Protein AF-A0A966X165-F1 (afdb_monomer_lite)

pLDDT: mean 71.76, std 15.56, range [48.09, 94.12]

Foldseek 3Di:
DDDPVVVVPPPPPPDPPPPPPPPDPPDDAPCCVVAVAWDWPDKDWDDDPNRTAWIKTKTANDPVNPVHIDIDTGGPDDPPVVVVPD

Secondary structure (DSSP, 8-state):
---GGGGSTTSSS-------------S--GGGGT-TTPEEEEEEEEEETTEEEEEEEEEESSTTSTT-EEEEEEESS---GGGS--

Structure (mmCIF, N/CA/C/O backbone):
data_AF-A0A966X165-F1
#
_entry.id   AF-A0A966X165-F1
#
loop_
_atom_site.group_PDB
_atom_site.id
_atom_site.type_symbol
_atom_site.label_atom_id
_atom_site.label_alt_id
_atom_site.label_comp_id
_atom_site.label_asym_id
_atom_site.label_entity_id
_atom_site.label_seq_id
_atom_site.pdbx_PDB_ins_code
_atom_site.Cartn_x
_atom_site.Cartn_y
_atom_site.Cartn_z
_atom_site.occupancy
_atom_site.B_iso_or_equiv
_atom_site.auth_seq_id
_atom_site.auth_comp_id
_atom_site.auth_asym_id
_atom_site.auth_atom_id
_atom_site.pdbx_PDB_model_num
ATOM 1 N N . MET A 1 1 ? 18.170 -47.873 -29.473 1.00 48.31 1 MET A N 1
ATOM 2 C CA . MET A 1 1 ? 17.377 -46.687 -29.863 1.00 48.31 1 MET A CA 1
ATOM 3 C C . MET A 1 1 ? 16.673 -46.174 -28.613 1.00 48.31 1 MET A C 1
ATOM 5 O O . MET A 1 1 ? 15.764 -46.838 -28.138 1.00 48.31 1 MET A O 1
ATOM 9 N N . ARG A 1 2 ? 17.193 -45.116 -27.974 1.00 53.09 2 ARG A N 1
ATOM 10 C CA . ARG A 1 2 ? 16.696 -44.615 -26.675 1.00 53.09 2 ARG A CA 1
ATOM 11 C C . ARG A 1 2 ? 15.729 -43.442 -26.918 1.00 53.09 2 ARG A C 1
ATOM 13 O O . ARG A 1 2 ? 16.030 -42.621 -27.781 1.00 53.09 2 ARG A O 1
ATOM 20 N N . PRO A 1 3 ? 14.582 -43.378 -26.220 1.00 52.16 3 PRO A N 1
ATOM 21 C CA . PRO A 1 3 ? 13.503 -42.448 -26.539 1.00 52.16 3 PRO A CA 1
ATOM 22 C C . PRO A 1 3 ? 13.870 -41.006 -26.168 1.00 52.16 3 PRO A C 1
ATOM 24 O O . PRO A 1 3 ? 14.107 -40.680 -25.009 1.00 52.16 3 PRO A O 1
ATOM 27 N N . ILE A 1 4 ? 13.857 -40.138 -27.180 1.00 58.38 4 ILE A N 1
ATOM 28 C CA . ILE A 1 4 ? 14.150 -38.690 -27.137 1.00 58.38 4 ILE A CA 1
ATOM 29 C C . ILE A 1 4 ? 13.085 -37.898 -26.335 1.00 58.38 4 ILE A C 1
ATOM 31 O O . ILE A 1 4 ? 13.228 -36.709 -26.076 1.00 58.38 4 ILE A O 1
ATOM 35 N N . TRP A 1 5 ? 12.029 -38.566 -25.866 1.00 53.22 5 TRP A N 1
ATOM 36 C CA . TRP A 1 5 ? 10.902 -37.953 -25.158 1.00 53.22 5 TRP A CA 1
ATOM 37 C C . TRP A 1 5 ? 11.192 -37.537 -23.706 1.00 53.22 5 TRP A C 1
ATOM 39 O O . TRP A 1 5 ? 10.407 -36.787 -23.133 1.00 53.22 5 TRP A O 1
ATOM 49 N N . LEU A 1 6 ? 12.314 -37.957 -23.103 1.00 53.69 6 LEU A N 1
ATOM 50 C CA . LEU A 1 6 ? 12.621 -37.604 -21.707 1.00 53.69 6 LEU A CA 1
ATOM 51 C C . LEU A 1 6 ? 13.173 -36.174 -21.531 1.00 53.69 6 LEU A C 1
ATOM 53 O O . LEU A 1 6 ? 13.201 -35.667 -20.413 1.00 53.69 6 LEU A O 1
ATOM 57 N N . SER A 1 7 ? 13.598 -35.507 -22.610 1.00 53.62 7 SER A N 1
ATOM 58 C CA . SER A 1 7 ? 14.209 -34.169 -22.536 1.00 53.62 7 SER A CA 1
ATOM 59 C C . SER A 1 7 ? 13.205 -33.014 -22.585 1.00 53.62 7 SER A C 1
ATOM 61 O O . SER A 1 7 ? 13.564 -31.897 -22.226 1.00 53.62 7 SER A O 1
ATOM 63 N N . LEU A 1 8 ? 11.949 -33.254 -22.983 1.00 53.03 8 LEU A N 1
ATOM 64 C CA . LEU A 1 8 ? 10.946 -32.185 -23.097 1.00 53.03 8 LEU A CA 1
ATOM 65 C C . LEU A 1 8 ? 10.250 -31.865 -21.760 1.00 53.03 8 LEU A C 1
ATOM 67 O O . LEU A 1 8 ? 9.671 -30.795 -21.604 1.00 53.03 8 LEU A O 1
ATOM 71 N N . LEU A 1 9 ? 10.332 -32.764 -20.774 1.00 54.88 9 LEU A N 1
ATOM 72 C CA . LEU A 1 9 ? 9.610 -32.628 -19.503 1.00 54.88 9 LEU A CA 1
ATOM 73 C C . LEU A 1 9 ? 10.372 -31.831 -18.426 1.00 54.88 9 LEU A C 1
ATOM 75 O O . LEU A 1 9 ? 9.799 -31.504 -17.392 1.00 54.88 9 LEU A O 1
ATOM 79 N N . LEU A 1 10 ? 11.645 -31.486 -18.657 1.00 53.12 10 LEU A N 1
ATOM 80 C CA . LEU A 1 10 ? 12.503 -30.855 -17.644 1.00 53.12 10 LEU A CA 1
ATOM 81 C C . LEU A 1 10 ? 12.521 -29.315 -17.680 1.00 53.12 10 LEU A C 1
ATOM 83 O O . LEU A 1 10 ? 13.238 -28.698 -16.899 1.00 53.12 10 LEU A O 1
ATOM 87 N N . CYS A 1 11 ? 11.757 -28.678 -18.573 1.00 48.09 11 CYS A N 1
ATOM 88 C CA . CYS A 1 11 ? 11.823 -27.223 -18.757 1.00 48.09 11 CYS A CA 1
ATOM 89 C C . CYS A 1 11 ? 10.792 -26.431 -17.924 1.00 48.09 11 CYS A C 1
ATOM 91 O O . CYS A 1 11 ? 10.817 -25.204 -17.937 1.00 48.09 11 CYS A O 1
ATOM 93 N N . LEU A 1 12 ? 9.898 -27.100 -17.181 1.00 53.41 12 LEU A N 1
ATOM 94 C CA . LEU A 1 12 ? 8.794 -26.437 -16.465 1.00 53.41 12 LEU A CA 1
ATOM 95 C C . LEU A 1 12 ? 9.084 -26.068 -14.993 1.00 53.41 12 LEU A C 1
ATOM 97 O O . LEU A 1 12 ? 8.208 -25.534 -14.323 1.00 53.41 12 LEU A O 1
ATOM 101 N N . VAL A 1 13 ? 10.287 -26.337 -14.470 1.00 57.91 13 VAL A N 1
ATOM 102 C CA . VAL A 1 13 ? 10.620 -26.157 -13.032 1.00 57.91 13 VAL A CA 1
ATOM 103 C C . VAL A 1 13 ? 11.409 -24.859 -12.759 1.00 57.91 13 VAL A C 1
ATOM 105 O O . VAL A 1 13 ? 11.813 -24.584 -11.637 1.00 57.91 13 VAL A O 1
ATOM 108 N N . GLY A 1 14 ? 11.625 -24.024 -13.778 1.00 49.47 14 GLY A N 1
ATOM 109 C CA . GLY A 1 14 ? 12.470 -22.826 -13.686 1.00 49.47 14 GLY A CA 1
ATOM 110 C C . GLY A 1 14 ? 11.748 -21.499 -13.442 1.00 49.47 14 GLY A C 1
ATOM 111 O O . GLY A 1 14 ? 12.363 -20.458 -13.660 1.00 49.47 14 GLY A O 1
ATOM 112 N N . LEU A 1 15 ? 10.465 -21.480 -13.059 1.00 60.56 15 LEU A N 1
ATOM 113 C CA . LEU A 1 15 ? 9.804 -20.210 -12.743 1.00 60.56 15 LEU A CA 1
ATOM 114 C C . LEU A 1 15 ? 10.324 -19.702 -11.390 1.00 60.56 15 LEU A C 1
ATOM 116 O O . LEU A 1 15 ? 10.145 -20.397 -10.386 1.00 60.56 15 LEU A O 1
ATOM 120 N N . PRO A 1 16 ? 10.958 -18.515 -11.325 1.00 55.50 16 PRO A N 1
ATOM 121 C CA . PRO A 1 16 ? 11.316 -17.932 -10.049 1.00 55.50 16 PRO A CA 1
ATOM 122 C C . PRO A 1 16 ? 10.009 -17.672 -9.306 1.00 55.50 16 PRO A C 1
ATOM 124 O O . PRO A 1 16 ? 9.166 -16.897 -9.761 1.00 55.50 16 PRO A O 1
ATOM 127 N N . ILE A 1 17 ? 9.826 -18.349 -8.174 1.00 64.31 17 ILE A N 1
ATOM 128 C CA . ILE A 1 17 ? 8.832 -17.967 -7.179 1.00 64.31 17 ILE A CA 1
ATOM 129 C C . ILE A 1 17 ? 9.215 -16.535 -6.822 1.00 64.31 17 ILE A C 1
ATOM 131 O O . ILE A 1 17 ? 10.245 -16.323 -6.184 1.00 64.31 17 ILE A O 1
ATOM 135 N N . GLY A 1 18 ? 8.485 -15.559 -7.369 1.00 57.84 18 GLY A N 1
ATOM 136 C CA . GLY A 1 18 ? 8.795 -14.152 -7.182 1.00 57.84 18 GLY A CA 1
ATOM 137 C C . GLY A 1 18 ? 8.940 -13.906 -5.692 1.00 57.84 18 GLY A C 1
ATOM 138 O O . GLY A 1 18 ? 7.998 -14.139 -4.940 1.00 57.84 18 GLY A O 1
ATOM 139 N N . SER A 1 19 ? 10.138 -13.526 -5.255 1.00 50.94 19 SER A N 1
ATOM 140 C CA . SER A 1 19 ? 10.385 -13.171 -3.867 1.00 50.94 19 SER A CA 1
ATOM 141 C C . SER A 1 19 ? 9.491 -11.986 -3.545 1.00 50.94 19 SER A C 1
ATOM 143 O O . SER A 1 19 ? 9.695 -10.894 -4.075 1.00 50.94 19 SER A O 1
ATOM 145 N N . TRP A 1 20 ? 8.475 -12.206 -2.714 1.00 49.34 20 TRP A N 1
ATOM 146 C CA . TRP A 1 20 ? 7.623 -11.135 -2.221 1.00 49.34 20 TRP A CA 1
ATOM 147 C C . TRP A 1 20 ? 8.516 -10.221 -1.389 1.00 49.34 20 TRP A C 1
ATOM 149 O O . TRP A 1 20 ? 8.878 -10.539 -0.257 1.00 49.34 20 TRP A O 1
ATOM 159 N N . ALA A 1 21 ? 8.953 -9.117 -1.991 1.00 49.81 21 ALA A N 1
ATOM 160 C CA . ALA A 1 21 ? 9.697 -8.092 -1.288 1.00 49.81 21 ALA A CA 1
ATOM 161 C C . ALA A 1 21 ? 8.765 -7.520 -0.218 1.00 49.81 21 ALA A C 1
ATOM 163 O O . ALA A 1 21 ? 7.801 -6.818 -0.531 1.00 49.81 21 ALA A O 1
ATOM 164 N N . ASN A 1 22 ? 9.020 -7.892 1.034 1.00 56.91 22 ASN A N 1
ATOM 165 C CA . ASN A 1 22 ? 8.354 -7.334 2.196 1.00 56.91 22 ASN A CA 1
ATOM 166 C C . ASN A 1 22 ? 8.780 -5.863 2.268 1.00 56.91 22 ASN A C 1
ATOM 168 O O . ASN A 1 22 ? 9.951 -5.570 2.521 1.00 56.91 22 ASN A O 1
ATOM 172 N N . SER A 1 23 ? 7.879 -4.944 1.925 1.00 55.03 23 SER A N 1
ATOM 173 C CA . SER A 1 23 ? 8.213 -3.522 1.875 1.00 55.03 23 SER A CA 1
ATOM 174 C C . SER A 1 23 ? 8.623 -3.043 3.266 1.00 55.03 23 SER A C 1
ATOM 176 O O . SER A 1 23 ? 7.939 -3.358 4.245 1.00 55.03 23 SER A O 1
ATOM 178 N N . PRO A 1 24 ? 9.735 -2.299 3.399 1.00 50.81 24 PRO A N 1
ATOM 179 C CA . PRO A 1 24 ? 10.214 -1.886 4.702 1.00 50.81 24 PRO A CA 1
ATOM 180 C C . PRO A 1 24 ? 9.230 -0.876 5.295 1.00 50.81 24 PRO A C 1
ATOM 182 O O . PRO A 1 24 ? 9.140 0.270 4.854 1.00 50.81 24 PRO A O 1
ATOM 185 N N . ALA A 1 25 ? 8.502 -1.294 6.329 1.00 56.47 25 ALA A N 1
ATOM 186 C CA . ALA A 1 25 ? 7.778 -0.395 7.219 1.00 56.47 25 ALA A CA 1
ATOM 187 C C . ALA A 1 25 ? 8.782 0.272 8.177 1.00 56.47 25 ALA A C 1
ATOM 189 O O . ALA A 1 25 ? 8.807 -0.010 9.371 1.00 56.47 25 ALA A O 1
ATOM 190 N N . ALA A 1 26 ? 9.669 1.116 7.650 1.00 51.69 26 ALA A N 1
ATOM 191 C CA . ALA A 1 26 ? 10.689 1.808 8.438 1.00 51.69 26 ALA A CA 1
ATOM 192 C C . ALA A 1 26 ? 10.412 3.320 8.464 1.00 51.69 26 ALA A C 1
ATOM 194 O O . ALA A 1 26 ? 11.154 4.122 7.907 1.00 51.69 26 ALA A O 1
ATOM 195 N N . GLY A 1 27 ? 9.297 3.705 9.088 1.00 61.72 27 GLY A N 1
ATOM 196 C CA . GLY A 1 27 ? 8.919 5.099 9.325 1.00 61.72 27 GLY A CA 1
ATOM 197 C C . GLY A 1 27 ? 7.473 5.217 9.803 1.00 61.72 27 GLY A C 1
ATOM 198 O O . GLY A 1 27 ? 6.631 4.399 9.434 1.00 61.72 27 GLY A O 1
ATOM 199 N N . LYS A 1 28 ? 7.159 6.222 10.634 1.00 66.06 28 LYS A N 1
ATOM 200 C CA . LYS A 1 28 ? 5.756 6.546 10.943 1.00 66.06 28 LYS A CA 1
ATOM 201 C C . LYS A 1 28 ? 5.066 6.916 9.630 1.00 66.06 28 LYS A C 1
ATOM 203 O O . LYS A 1 28 ? 5.526 7.832 8.951 1.00 66.06 28 LYS A O 1
ATOM 208 N N . SER A 1 29 ? 3.996 6.198 9.282 1.00 70.69 29 SER A N 1
ATOM 209 C CA . SER A 1 29 ? 3.228 6.469 8.064 1.00 70.69 29 SER A CA 1
ATOM 210 C C . SER A 1 29 ? 2.831 7.953 8.012 1.00 70.69 29 SER A C 1
ATOM 212 O O . SER A 1 29 ? 2.361 8.488 9.024 1.00 70.69 29 SER A O 1
ATOM 214 N N . PRO A 1 30 ? 2.976 8.642 6.865 1.00 76.25 30 PRO A N 1
ATOM 215 C CA . PRO A 1 30 ? 2.514 10.022 6.705 1.00 76.25 30 PRO A CA 1
ATOM 216 C C . PRO A 1 30 ? 1.031 10.212 7.052 1.00 76.25 30 PRO A C 1
ATOM 218 O O . PRO A 1 30 ? 0.612 11.328 7.360 1.00 76.25 30 PRO A O 1
ATOM 221 N N . VAL A 1 31 ? 0.254 9.123 7.045 1.00 76.75 31 VAL A N 1
ATOM 222 C CA . VAL A 1 31 ? -1.156 9.080 7.441 1.00 76.75 31 VAL A CA 1
ATOM 223 C C . VAL A 1 31 ? -1.388 9.628 8.847 1.00 76.75 31 VAL A C 1
ATOM 225 O O . VAL A 1 31 ? -2.388 10.309 9.051 1.00 76.75 31 VAL A O 1
ATOM 228 N N . TYR A 1 32 ? -0.456 9.437 9.787 1.00 73.69 32 TYR A N 1
ATOM 229 C CA . TYR A 1 32 ? -0.612 9.933 11.163 1.00 73.69 32 TYR A CA 1
ATOM 230 C C . TYR A 1 32 ? -0.676 11.467 11.273 1.00 73.69 32 TYR A C 1
ATOM 232 O O . TYR A 1 32 ? -1.037 11.989 12.322 1.00 73.69 32 TYR A O 1
ATOM 240 N N . ARG A 1 33 ? -0.336 12.213 10.208 1.00 75.94 33 ARG A N 1
ATOM 241 C CA . ARG A 1 33 ? -0.550 13.670 10.157 1.00 75.94 33 ARG A CA 1
ATOM 242 C C . ARG A 1 33 ? -2.021 14.037 9.912 1.00 75.94 33 ARG A C 1
ATOM 244 O O . ARG A 1 33 ? -2.429 15.137 10.262 1.00 75.94 33 ARG A O 1
ATOM 251 N N . TYR A 1 34 ? -2.786 13.146 9.285 1.00 74.69 34 TYR A N 1
ATOM 252 C CA . TYR A 1 34 ? -4.159 13.402 8.838 1.00 74.69 34 TYR A CA 1
ATOM 253 C C . TYR A 1 34 ? -5.197 12.586 9.615 1.00 74.69 34 TYR A C 1
ATOM 255 O O . TYR A 1 34 ? -6.332 13.026 9.758 1.00 74.69 34 TYR A O 1
ATOM 263 N N . LEU A 1 35 ? -4.807 11.423 10.139 1.00 78.06 35 LEU A N 1
ATOM 264 C CA . LEU A 1 35 ? -5.577 10.643 11.101 1.00 78.06 35 LEU A CA 1
ATOM 265 C C . LEU A 1 35 ? -4.756 10.498 12.382 1.00 78.06 35 LEU A C 1
ATOM 267 O O . LEU A 1 35 ? -3.765 9.769 12.393 1.00 78.06 35 LEU A O 1
ATOM 271 N N . GLU A 1 36 ? -5.193 11.141 13.466 1.00 71.44 36 GLU A N 1
ATOM 272 C CA . GLU A 1 36 ? -4.539 11.027 14.781 1.00 71.44 36 GLU A CA 1
ATOM 273 C C . GLU A 1 36 ? -4.473 9.564 15.261 1.00 71.44 36 GLU A C 1
ATOM 275 O O . GLU A 1 36 ? -3.456 9.129 15.802 1.00 71.44 36 GLU A O 1
ATOM 280 N N . THR A 1 37 ? -5.523 8.783 14.977 1.00 72.88 37 THR A N 1
ATOM 281 C CA . THR A 1 37 ? -5.681 7.390 15.430 1.00 72.88 37 THR A CA 1
ATOM 282 C C . THR A 1 37 ? -6.164 6.480 14.292 1.00 72.88 37 THR A C 1
ATOM 284 O O . THR A 1 37 ? -7.216 5.851 14.357 1.00 72.88 37 THR A O 1
ATOM 287 N N . GLY A 1 38 ? -5.404 6.422 13.196 1.00 81.12 38 GLY A N 1
ATOM 288 C CA . GLY A 1 38 ? -5.723 5.547 12.064 1.00 81.12 38 GLY A CA 1
ATOM 289 C C . GLY A 1 38 ? -5.468 4.068 12.361 1.00 81.12 38 GLY A C 1
ATOM 290 O O . GLY A 1 38 ? -4.326 3.664 12.568 1.00 81.12 38 GLY A O 1
ATOM 291 N N . THR A 1 39 ? -6.513 3.240 12.317 1.00 86.56 39 THR A N 1
ATOM 292 C CA . THR A 1 39 ? -6.391 1.774 12.390 1.00 86.56 39 THR A CA 1
ATOM 293 C C . THR A 1 39 ? -6.350 1.189 10.980 1.00 86.56 39 THR A C 1
ATOM 295 O O . THR A 1 39 ? -7.201 1.519 10.154 1.00 86.56 39 THR A O 1
ATOM 298 N N . LEU A 1 40 ? -5.378 0.315 10.694 1.00 88.19 40 LEU A N 1
ATOM 299 C CA . LEU A 1 40 ? -5.265 -0.366 9.400 1.00 88.19 40 LEU A CA 1
ATOM 300 C C . LEU A 1 40 ? -6.447 -1.329 9.207 1.00 88.19 40 LEU A C 1
ATOM 302 O O . LEU A 1 40 ? -6.600 -2.276 9.973 1.00 88.19 40 LEU A O 1
ATOM 306 N N . GLN A 1 41 ? -7.256 -1.096 8.177 1.00 90.88 41 GLN A N 1
ATOM 307 C CA . GLN A 1 41 ? -8.403 -1.943 7.818 1.00 90.88 41 GLN A CA 1
ATOM 308 C C . GLN A 1 41 ? -8.106 -2.868 6.646 1.00 90.88 41 GLN A C 1
ATOM 310 O O . GLN A 1 41 ? -8.686 -3.944 6.539 1.00 90.88 41 GLN A O 1
ATOM 315 N N . GLY A 1 42 ? -7.209 -2.459 5.753 1.00 89.81 42 GLY A N 1
ATOM 316 C CA . GLY A 1 42 ? -6.869 -3.254 4.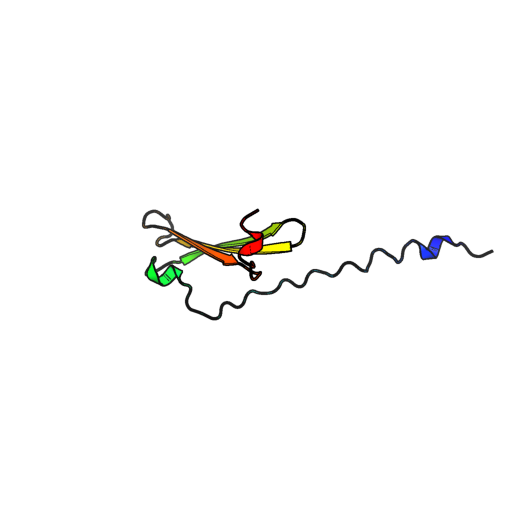585 1.00 89.81 42 GLY A CA 1
ATOM 317 C C . GLY A 1 42 ? -5.522 -2.865 4.015 1.00 89.81 42 GLY A C 1
ATOM 318 O O . GLY A 1 42 ? -5.076 -1.729 4.149 1.00 89.81 42 GLY A O 1
ATOM 319 N N . GLN A 1 43 ? -4.871 -3.819 3.366 1.00 94.12 43 GLN A N 1
ATOM 320 C CA . GLN A 1 43 ? -3.659 -3.578 2.602 1.00 94.12 43 GLN A CA 1
ATOM 321 C C . GLN A 1 43 ? -3.625 -4.495 1.387 1.00 94.12 43 GLN A C 1
ATOM 323 O O . GLN A 1 43 ? -4.174 -5.597 1.420 1.00 94.12 43 GLN A O 1
ATOM 328 N N . GLY A 1 44 ? -2.979 -4.042 0.324 1.00 91.19 44 GLY A N 1
ATOM 329 C CA . GLY A 1 44 ? -2.834 -4.819 -0.895 1.00 91.19 44 GLY A CA 1
ATOM 330 C C . GLY A 1 44 ? -1.727 -4.270 -1.773 1.00 91.19 44 GLY A C 1
ATOM 331 O O . GLY A 1 44 ? -1.355 -3.106 -1.663 1.0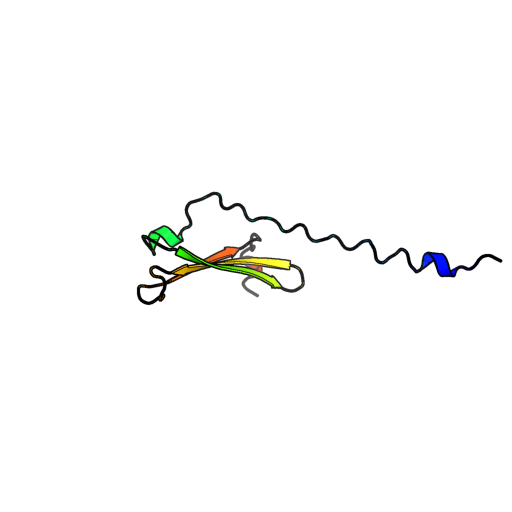0 91.19 44 GLY A O 1
ATOM 332 N N . ARG A 1 45 ? -1.216 -5.116 -2.658 1.00 91.06 45 ARG A N 1
ATOM 333 C CA . ARG A 1 45 ? -0.240 -4.733 -3.671 1.00 91.06 45 ARG A CA 1
ATOM 334 C C . ARG A 1 45 ? -0.906 -4.718 -5.033 1.00 91.06 45 ARG A C 1
ATOM 336 O O . ARG A 1 45 ? -1.588 -5.678 -5.390 1.00 91.06 45 ARG A O 1
ATOM 343 N N . LEU A 1 46 ? -0.692 -3.651 -5.797 1.00 89.38 46 LEU A N 1
ATOM 344 C CA . LEU A 1 46 ? -1.031 -3.649 -7.212 1.00 89.38 46 LEU A CA 1
ATOM 345 C C . LEU A 1 46 ? 0.154 -4.193 -8.010 1.00 89.38 46 LEU A C 1
ATOM 347 O O . LEU A 1 46 ? 1.239 -3.608 -7.998 1.00 89.38 46 LEU A O 1
ATOM 351 N N . THR A 1 47 ? -0.097 -5.259 -8.764 1.00 88.31 47 THR A N 1
ATOM 352 C CA . THR A 1 47 ? 0.827 -5.797 -9.763 1.00 88.31 47 THR A CA 1
ATOM 353 C C . THR A 1 47 ? 0.194 -5.637 -11.141 1.00 88.31 47 THR A C 1
ATOM 355 O O . THR A 1 47 ? -0.950 -6.036 -11.360 1.00 88.31 47 THR A O 1
ATOM 358 N N . PHE A 1 48 ? 0.935 -5.065 -12.085 1.00 84.00 48 PHE A N 1
ATOM 359 C CA . PHE A 1 48 ? 0.506 -4.906 -13.469 1.00 84.00 48 PHE A CA 1
ATOM 360 C C . PHE A 1 48 ? 1.540 -5.550 -14.387 1.00 84.00 48 PHE A C 1
ATOM 362 O O . PHE A 1 48 ? 2.726 -5.244 -14.301 1.00 84.00 48 PHE A O 1
ATOM 369 N N . TRP A 1 49 ? 1.099 -6.479 -15.241 1.00 88.06 49 TRP A N 1
ATOM 370 C CA . TRP A 1 49 ? 1.974 -7.204 -16.178 1.00 88.06 49 TRP A CA 1
ATOM 371 C C . TRP A 1 49 ? 3.150 -7.929 -15.492 1.00 88.06 49 TRP A C 1
ATOM 373 O O . TRP A 1 49 ? 4.265 -7.961 -16.001 1.00 88.06 49 TRP A O 1
ATOM 383 N N . GLY A 1 50 ? 2.907 -8.504 -14.309 1.00 84.00 50 GLY A N 1
ATOM 384 C CA . GLY A 1 50 ? 3.935 -9.199 -13.523 1.00 84.00 50 GLY A CA 1
ATOM 385 C C . GLY A 1 50 ? 4.904 -8.272 -12.782 1.00 84.00 50 GLY A C 1
ATOM 386 O O . GLY A 1 50 ? 5.834 -8.755 -12.141 1.00 84.00 50 GLY A O 1
ATOM 387 N N . PHE A 1 51 ? 4.688 -6.956 -12.835 1.00 81.69 51 PHE A N 1
ATOM 388 C CA . PHE A 1 51 ? 5.492 -5.974 -12.123 1.00 81.69 51 PHE A CA 1
ATOM 389 C C . PHE A 1 51 ? 4.728 -5.358 -10.961 1.00 81.69 51 PHE A C 1
ATOM 391 O O . PHE A 1 51 ? 3.620 -4.854 -11.132 1.00 81.69 51 PHE A O 1
ATOM 398 N N . ASP A 1 52 ? 5.361 -5.345 -9.795 1.00 85.44 52 ASP A N 1
ATOM 399 C CA . ASP A 1 52 ? 4.852 -4.649 -8.621 1.00 85.44 52 ASP A CA 1
ATOM 400 C C . ASP A 1 52 ? 4.903 -3.132 -8.841 1.00 85.44 52 ASP A C 1
ATOM 402 O O . ASP A 1 52 ? 5.962 -2.564 -9.132 1.00 85.44 52 ASP A O 1
ATOM 406 N N . VAL A 1 53 ? 3.741 -2.486 -8.735 1.00 85.56 53 VAL A N 1
ATOM 407 C CA . VAL A 1 53 ? 3.555 -1.055 -9.007 1.00 85.56 53 VAL A CA 1
ATOM 408 C C . VAL A 1 53 ? 3.603 -0.268 -7.699 1.00 85.56 53 VAL A C 1
ATOM 410 O O . VAL A 1 53 ? 4.461 0.601 -7.516 1.00 85.56 53 VAL A O 1
ATOM 413 N N . TYR A 1 54 ? 2.702 -0.591 -6.770 1.00 89.00 54 TYR A N 1
ATOM 414 C CA . TYR A 1 54 ? 2.637 0.038 -5.455 1.00 89.00 54 TYR A CA 1
ATOM 415 C C . TYR A 1 54 ? 2.012 -0.883 -4.408 1.00 89.00 54 TYR A C 1
ATOM 417 O O . TYR A 1 54 ? 1.211 -1.763 -4.731 1.00 89.00 54 TYR A O 1
ATOM 425 N N . ASP A 1 55 ? 2.330 -0.609 -3.147 1.00 90.56 55 ASP A N 1
ATOM 426 C CA . ASP A 1 55 ? 1.568 -1.085 -1.998 1.00 90.56 55 ASP A CA 1
ATOM 427 C C . ASP A 1 55 ? 0.541 -0.025 -1.591 1.00 90.56 55 ASP A C 1
ATOM 429 O O . ASP A 1 55 ? 0.851 1.163 -1.511 1.00 90.56 55 ASP A O 1
ATOM 433 N N . ALA A 1 56 ? -0.687 -0.454 -1.336 1.00 92.50 56 ALA A N 1
ATOM 434 C CA . ALA A 1 56 ? -1.771 0.363 -0.825 1.00 92.50 56 ALA A CA 1
ATOM 435 C C . ALA A 1 56 ? -2.134 -0.083 0.591 1.00 92.50 56 ALA A C 1
ATOM 437 O O . ALA A 1 56 ? -2.280 -1.279 0.852 1.00 92.50 56 ALA A O 1
ATOM 438 N N . ARG A 1 57 ? -2.321 0.874 1.501 1.00 92.44 57 ARG A N 1
ATOM 439 C CA . ARG A 1 57 ? -2.814 0.629 2.863 1.00 92.44 57 ARG A CA 1
ATOM 440 C C . ARG A 1 57 ? -3.969 1.564 3.169 1.00 92.44 57 ARG A C 1
ATOM 442 O O . ARG A 1 57 ? -3.858 2.775 2.997 1.00 92.44 57 ARG A O 1
ATOM 449 N N . TYR A 1 58 ? -5.072 0.995 3.624 1.00 90.88 58 TYR A N 1
ATOM 450 C CA . TYR A 1 58 ? -6.299 1.698 3.950 1.00 90.88 58 TYR A CA 1
ATOM 451 C C . TYR A 1 58 ? -6.480 1.761 5.466 1.00 90.88 58 TYR A C 1
ATOM 453 O O . TYR A 1 58 ? -6.515 0.732 6.146 1.00 90.88 58 TYR A O 1
ATOM 461 N N . TYR A 1 59 ? -6.604 2.978 5.981 1.00 91.19 59 TYR A N 1
ATOM 462 C CA . TYR A 1 59 ? -6.761 3.288 7.394 1.00 91.19 59 TYR A CA 1
ATOM 463 C C . TYR A 1 59 ? -8.100 3.975 7.636 1.00 91.19 59 TYR A C 1
ATOM 465 O O . TYR A 1 59 ? -8.535 4.791 6.825 1.00 91.19 59 TYR A O 1
ATOM 473 N N . VAL A 1 60 ? -8.715 3.707 8.783 1.00 89.75 60 VAL A N 1
ATOM 474 C CA . VAL A 1 60 ? -9.931 4.396 9.245 1.00 89.75 60 VAL A CA 1
ATOM 475 C C . VAL A 1 60 ? -9.720 4.960 10.641 1.00 89.75 60 VAL A C 1
ATOM 477 O O . VAL A 1 60 ? -8.988 4.373 11.441 1.00 89.75 60 VAL A O 1
ATOM 480 N N . ALA A 1 61 ? -10.362 6.089 10.933 1.00 87.94 61 ALA A N 1
ATOM 481 C CA . ALA A 1 61 ? -10.305 6.720 12.253 1.00 87.94 61 ALA A CA 1
ATOM 482 C C . ALA A 1 61 ? -11.189 5.990 13.275 1.00 87.94 61 ALA A C 1
ATOM 484 O O . ALA A 1 61 ? -10.915 6.003 14.472 1.00 87.94 61 ALA A O 1
ATOM 485 N N . ASP A 1 62 ? -12.242 5.324 12.800 1.00 85.00 62 ASP A N 1
ATOM 486 C CA . ASP A 1 62 ? -13.161 4.532 13.606 1.00 85.00 62 ASP A CA 1
ATOM 487 C C . ASP A 1 62 ? -13.601 3.268 12.845 1.00 85.00 62 ASP A C 1
ATOM 489 O O . ASP A 1 62 ? -13.587 3.260 11.613 1.00 85.00 62 ASP A O 1
ATOM 493 N N . PRO A 1 63 ? -14.045 2.203 13.535 1.00 77.00 63 PRO A N 1
ATOM 494 C CA . PRO A 1 63 ? -14.417 0.937 12.897 1.00 77.00 63 PRO A CA 1
ATOM 495 C C . PRO A 1 63 ? -15.534 1.040 11.849 1.00 77.00 63 PRO A C 1
ATOM 497 O O . PRO A 1 63 ? -15.655 0.154 11.008 1.00 77.00 63 PRO A O 1
ATOM 500 N N . LYS A 1 64 ? -16.369 2.087 11.900 1.00 78.06 64 LYS A N 1
ATOM 501 C CA . LYS A 1 64 ? -17.435 2.328 10.918 1.00 78.06 64 LYS A CA 1
ATOM 502 C C . LYS A 1 64 ? -16.981 3.238 9.769 1.00 78.06 64 LYS A C 1
ATOM 504 O O . LYS A 1 64 ? -17.755 3.431 8.836 1.00 78.06 64 LYS A O 1
ATOM 509 N N . GLY A 1 65 ? -15.763 3.784 9.825 1.00 72.00 65 GLY A N 1
ATOM 510 C CA . GLY A 1 65 ? -15.170 4.649 8.804 1.00 72.00 65 GLY A CA 1
ATOM 511 C C . GLY A 1 65 ? -15.876 5.992 8.614 1.00 72.00 65 GLY A C 1
ATOM 512 O O . GLY A 1 65 ? -15.701 6.620 7.572 1.00 72.00 65 GLY A O 1
ATOM 513 N N . GLN A 1 66 ? -16.692 6.430 9.577 1.00 79.19 66 GLN A N 1
ATOM 514 C CA . GLN A 1 66 ? -17.509 7.643 9.439 1.00 79.19 66 GLN A CA 1
ATOM 515 C C . GLN A 1 66 ? -16.761 8.921 9.829 1.00 79.19 66 GLN A C 1
ATOM 517 O O . GLN A 1 66 ? -17.059 9.989 9.304 1.00 79.19 66 GLN 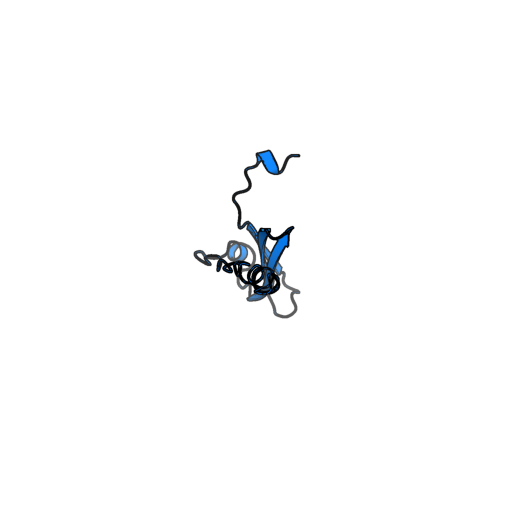A O 1
ATOM 522 N N . ASN A 1 67 ? -15.761 8.816 10.701 1.00 81.81 67 ASN A N 1
ATOM 523 C CA . ASN A 1 67 ? -14.929 9.924 11.171 1.00 81.81 67 ASN A CA 1
ATOM 524 C C . ASN A 1 67 ? -13.675 10.128 10.309 1.00 81.81 67 ASN A C 1
ATOM 526 O O . ASN A 1 67 ? -12.738 10.812 10.716 1.00 81.81 67 ASN A O 1
ATOM 530 N N . GLY A 1 68 ? -13.658 9.536 9.115 1.00 84.69 68 GLY A N 1
ATOM 531 C CA . GLY A 1 68 ? -12.605 9.719 8.132 1.00 84.69 68 GLY A CA 1
ATOM 532 C C . GLY A 1 68 ? -11.761 8.475 7.895 1.00 84.69 68 GLY A C 1
ATOM 533 O O . GLY A 1 68 ? -11.692 7.535 8.694 1.00 84.69 68 GLY A O 1
ATOM 534 N N . PHE A 1 69 ? -11.105 8.497 6.744 1.00 89.62 69 PHE A N 1
ATOM 535 C CA . PHE A 1 69 ? -10.233 7.440 6.274 1.00 89.62 69 PHE A CA 1
ATOM 536 C C . PHE A 1 69 ? -9.011 8.037 5.581 1.00 89.62 69 PHE A C 1
ATOM 538 O O . PHE A 1 69 ? -9.030 9.182 5.127 1.00 89.62 69 PHE A O 1
ATOM 545 N N . ALA A 1 70 ? -7.953 7.242 5.475 1.00 89.88 70 ALA A N 1
ATOM 546 C CA . ALA A 1 70 ? -6.779 7.573 4.685 1.00 89.88 70 ALA A CA 1
ATOM 547 C C . ALA A 1 70 ? -6.329 6.375 3.858 1.00 89.88 70 ALA A C 1
ATOM 549 O O . ALA A 1 70 ? -6.390 5.228 4.300 1.00 89.88 70 ALA A O 1
ATOM 550 N N . LEU A 1 71 ? -5.833 6.669 2.661 1.00 91.06 71 LEU A N 1
ATOM 551 C CA . LEU A 1 71 ? -5.224 5.698 1.767 1.00 91.06 71 LEU A CA 1
ATOM 552 C C . LEU A 1 71 ? -3.757 6.079 1.561 1.00 91.06 71 LEU A C 1
ATOM 554 O O . LEU A 1 71 ? -3.453 7.136 1.011 1.00 91.06 71 LEU A O 1
ATOM 558 N N . GLU A 1 72 ? -2.850 5.226 2.022 1.00 89.62 72 GLU A N 1
ATOM 559 C CA . GLU A 1 72 ? -1.414 5.354 1.786 1.00 89.62 72 GLU A CA 1
ATOM 560 C C . GLU A 1 72 ? -1.041 4.560 0.534 1.00 89.62 72 GLU A C 1
ATOM 562 O O . GLU A 1 72 ? -1.329 3.367 0.463 1.00 89.62 72 GLU A O 1
ATOM 567 N N . ILE A 1 73 ? -0.382 5.212 -0.429 1.00 90.19 73 ILE A N 1
ATOM 568 C CA . ILE A 1 73 ? 0.168 4.577 -1.632 1.00 90.19 73 ILE A CA 1
ATOM 569 C C . ILE A 1 73 ? 1.689 4.682 -1.582 1.00 90.19 73 ILE A C 1
ATOM 571 O O . ILE A 1 73 ? 2.251 5.777 -1.639 1.00 90.19 73 ILE A O 1
ATOM 575 N N . GLN A 1 74 ? 2.355 3.536 -1.490 1.00 88.50 74 GLN A N 1
ATOM 576 C CA . GLN A 1 74 ? 3.806 3.427 -1.504 1.00 88.50 74 GLN A CA 1
ATOM 577 C C . GLN A 1 74 ? 4.252 2.845 -2.843 1.00 88.50 74 GLN A C 1
ATOM 579 O O . GLN A 1 74 ? 4.131 1.648 -3.094 1.00 88.50 74 GLN A O 1
ATOM 584 N N . TYR A 1 75 ? 4.779 3.700 -3.715 1.00 86.38 75 TYR A N 1
ATOM 585 C CA . TYR A 1 75 ? 5.352 3.269 -4.985 1.00 86.38 75 TYR A CA 1
ATOM 586 C C . TYR A 1 75 ? 6.612 2.432 -4.747 1.00 86.38 75 TYR A C 1
ATOM 588 O O . TYR A 1 75 ? 7.544 2.872 -4.073 1.00 86.38 75 TYR A O 1
ATOM 596 N N . ILE A 1 76 ? 6.635 1.219 -5.302 1.00 80.69 76 ILE A N 1
ATOM 597 C CA . ILE A 1 76 ? 7.727 0.249 -5.094 1.00 80.69 76 ILE A CA 1
ATOM 598 C C . ILE A 1 76 ? 8.906 0.547 -6.028 1.00 80.69 76 ILE A C 1
ATOM 600 O O . ILE A 1 76 ? 10.048 0.174 -5.757 1.00 80.69 76 ILE A O 1
ATOM 604 N N . ARG A 1 77 ? 8.653 1.268 -7.123 1.00 71.31 77 ARG A N 1
ATOM 605 C CA . ARG A 1 77 ? 9.671 1.661 -8.092 1.00 71.31 77 ARG A CA 1
ATOM 606 C C . ARG A 1 77 ? 9.872 3.172 -8.068 1.00 71.31 77 ARG A C 1
ATOM 608 O O . ARG A 1 77 ? 8.915 3.935 -7.958 1.00 71.31 77 ARG A O 1
ATOM 615 N N . SER A 1 78 ? 11.120 3.609 -8.216 1.00 63.44 78 SER A N 1
ATOM 616 C CA . SER A 1 78 ? 11.425 5.003 -8.521 1.00 63.44 78 SER A CA 1
ATOM 617 C C . SER A 1 78 ? 10.935 5.305 -9.936 1.00 63.44 78 SER A C 1
ATOM 619 O O . SER A 1 78 ? 11.596 4.999 -10.927 1.00 63.44 78 SER A O 1
ATOM 621 N N . PHE A 1 79 ?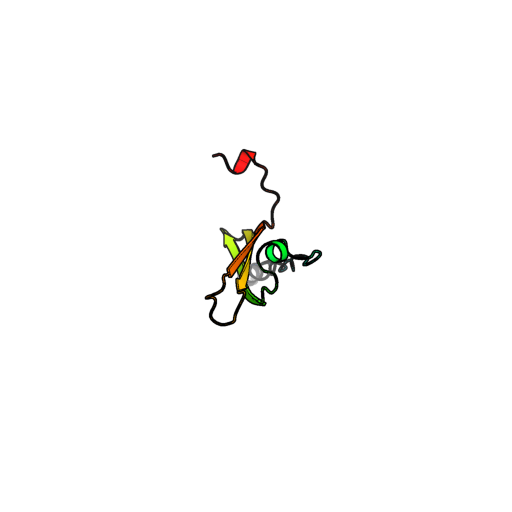 9.738 5.877 -10.043 1.00 59.75 79 PHE A N 1
ATOM 622 C CA . PHE A 1 79 ? 9.264 6.435 -11.301 1.00 59.75 79 PHE A CA 1
ATOM 623 C C . PHE A 1 79 ? 10.188 7.598 -11.665 1.00 59.75 79 PHE A C 1
ATOM 625 O O . PHE A 1 79 ? 10.247 8.606 -10.957 1.00 59.75 79 PHE A O 1
ATOM 632 N N . LYS A 1 80 ? 10.945 7.467 -12.757 1.00 59.75 80 LYS A N 1
ATOM 633 C CA . LYS A 1 80 ? 11.583 8.634 -13.364 1.00 59.75 80 LYS A 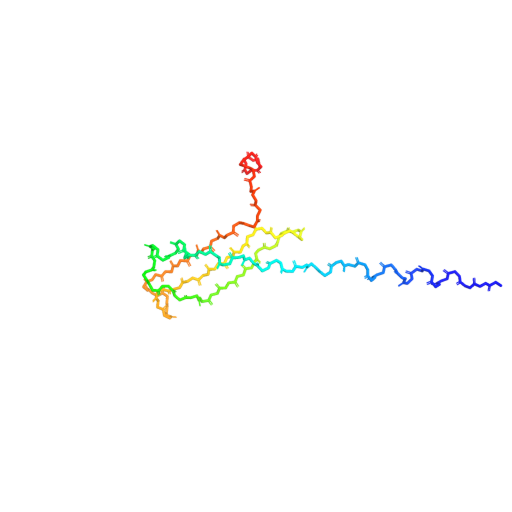CA 1
ATOM 634 C C . LYS A 1 80 ? 10.444 9.466 -13.940 1.00 59.75 80 LYS A C 1
ATOM 636 O O . LYS A 1 80 ? 9.701 8.969 -14.774 1.00 59.75 80 LYS A O 1
ATOM 641 N N . GLY A 1 81 ? 10.280 10.710 -13.487 1.00 55.41 81 GLY A N 1
ATOM 642 C CA . GLY A 1 81 ? 9.141 11.562 -13.871 1.00 55.41 81 GLY A CA 1
ATOM 643 C C . GLY A 1 81 ? 8.942 11.731 -15.385 1.00 55.41 81 GLY A C 1
ATOM 644 O O . GLY A 1 81 ? 7.834 12.011 -15.821 1.00 55.41 81 GLY A O 1
ATOM 645 N N . ALA A 1 82 ? 9.982 11.487 -16.189 1.00 58.78 82 ALA A N 1
ATOM 646 C CA . ALA A 1 82 ? 9.900 11.453 -17.648 1.00 58.78 82 ALA A CA 1
ATOM 647 C C . ALA A 1 82 ? 9.025 10.308 -18.209 1.00 58.78 82 ALA A C 1
ATOM 649 O O . ALA A 1 82 ? 8.479 10.466 -19.296 1.00 58.78 82 ALA A O 1
ATOM 650 N N . ASP A 1 83 ? 8.852 9.198 -17.481 1.00 55.97 83 ASP A N 1
ATOM 651 C CA . ASP A 1 83 ? 8.030 8.052 -17.909 1.00 55.97 83 ASP A CA 1
ATOM 652 C C . ASP A 1 83 ? 6.537 8.226 -17.570 1.00 55.97 83 ASP A C 1
ATOM 654 O O . ASP A 1 83 ? 5.701 7.505 -18.104 1.00 55.97 83 ASP A O 1
ATOM 658 N N . LEU A 1 84 ? 6.183 9.179 -16.696 1.00 51.41 84 LEU A N 1
ATOM 659 C CA . LEU A 1 84 ? 4.792 9.457 -16.303 1.00 51.41 84 LEU A CA 1
ATOM 660 C C . LEU A 1 84 ? 4.077 10.447 -17.238 1.00 51.41 84 LEU A C 1
ATOM 662 O O . LEU A 1 84 ? 2.873 10.640 -17.112 1.00 51.41 84 LEU A O 1
ATOM 666 N N . ALA A 1 85 ? 4.809 11.103 -18.141 1.00 57.06 85 ALA A N 1
ATOM 667 C CA . ALA A 1 85 ? 4.307 12.204 -18.964 1.00 57.06 85 ALA A CA 1
ATOM 668 C C . ALA A 1 85 ? 4.036 11.817 -20.432 1.00 57.06 85 ALA A C 1
ATOM 670 O O . ALA A 1 85 ? 4.029 12.700 -21.291 1.00 57.06 85 ALA A O 1
ATOM 671 N N . LYS A 1 86 ? 3.854 10.527 -20.742 1.00 51.03 86 LYS A N 1
ATOM 672 C CA . LYS A 1 86 ? 3.633 10.055 -22.114 1.00 51.03 86 LYS A CA 1
ATOM 673 C C . LYS A 1 86 ? 2.340 9.274 -22.280 1.00 51.03 86 LYS A C 1
ATOM 675 O O . LYS A 1 86 ? 2.003 8.500 -21.362 1.00 51.03 86 LYS A O 1
#

Sequenc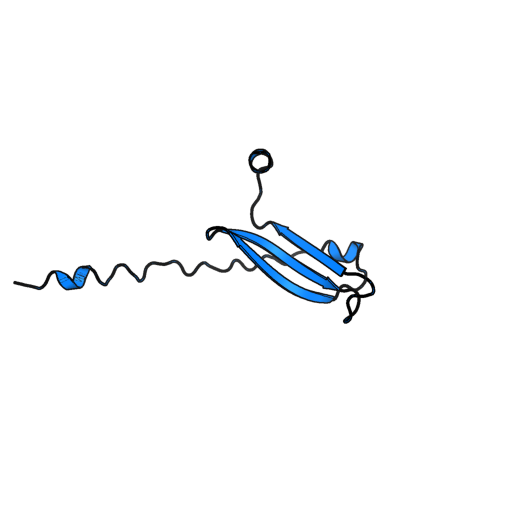e (86 aa):
MRPIWLSLLLCLVGLPIGSWANSPAAGKSPVYRYLETGTLQGQGRLTFWGFDVYDARYYVADPKGQNGFALEIQYIRSFKGADLAK

Radius of gyration: 21.4 Å; chains: 1; bounding box: 35×60×45 Å